Protein AF-A0A0F9UK88-F1 (afdb_monomer)

Radius of gyration: 15.64 Å; Cα contacts (8 Å, |Δi|>4): 69; chains: 1; bounding box: 32×46×37 Å

Solvent-accessible surface area (backbone atoms only — not comparable to full-atom values): 5882 Å² total; per-residue (Å²): 115,76,71,62,50,74,78,73,54,73,48,62,55,74,59,87,75,36,32,36,41,41,48,78,55,96,94,42,80,48,78,46,80,40,54,70,88,53,59,64,71,56,56,53,50,53,51,50,51,50,53,49,51,48,47,68,76,54,25,74,70,53,58,73,69,60,84,77,65,69,71,84,53,63,67,51,61,60,54,46,52,54,52,53,53,50,50,54,52,54,54,57,63,75,79,110

pLDDT: mean 81.16, std 15.53, range [35.81, 95.06]

Mean predicted aligned error: 8.48 Å

Organism: NCBI:txid412755

Foldseek 3Di:
DVVVCPPPHPQWDDDPQKIWGWDADPNDIQIDIDGPPDDPVVRNVLSVQLVVLCCVQCPPVNVVVDPPPCVVCVCSVVVSVVSVVVVVVVVVVVVD

Nearest PDB structures (foldseek):
  5mu7-assembly1_B  TM=8.610E-01  e=6.171E-02  Thermochaetoides thermophila DSM 1495
  3tjz-assembly2_F  TM=6.660E-01  e=5.786E-02  Bos taurus
  6uri-assembly1_S  TM=6.531E-01  e=9.688E-02  Homo sapiens
  6owt-assembly1_S  TM=5.906E-01  e=9.084E-02  Rattus norvegicus
  4p6z-assembly1_S  TM=5.892E-01  e=3.514E-01  Homo sapiens

Structure (mmCIF, N/CA/C/O backbone):
data_AF-A0A0F9UK88-F1
#
_entry.id   AF-A0A0F9UK88-F1
#
loop_
_atom_site.group_PDB
_atom_site.id
_atom_site.type_symbol
_atom_site.label_atom_id
_atom_site.label_alt_id
_atom_site.label_comp_id
_atom_site.label_asym_id
_atom_site.label_entity_id
_atom_site.label_seq_id
_atom_site.pdbx_PDB_ins_code
_atom_site.Cartn_x
_atom_site.Cartn_y
_atom_site.Cartn_z
_atom_site.occupancy
_atom_site.B_iso_or_equiv
_atom_site.auth_seq_id
_atom_site.auth_comp_id
_atom_site.auth_asym_id
_atom_site.auth_atom_id
_atom_site.pdbx_PDB_model_num
ATOM 1 N N . PHE A 1 1 ? -10.468 -23.888 8.099 1.00 47.19 1 PHE A N 1
ATOM 2 C CA . PHE A 1 1 ? -9.442 -22.903 7.691 1.00 47.19 1 PHE A CA 1
ATOM 3 C C . PHE A 1 1 ? -9.199 -22.924 6.179 1.00 47.19 1 PHE A C 1
ATOM 5 O O . PHE A 1 1 ? -9.534 -21.941 5.534 1.00 47.19 1 PHE A O 1
ATOM 12 N N . ALA A 1 2 ? -8.727 -24.033 5.589 1.00 46.81 2 ALA A N 1
ATOM 13 C CA . ALA A 1 2 ? -8.503 -24.168 4.135 1.00 46.81 2 ALA A CA 1
ATOM 14 C C . ALA A 1 2 ? -9.775 -24.075 3.257 1.00 46.81 2 ALA A C 1
ATOM 16 O O . ALA A 1 2 ? -9.720 -23.584 2.137 1.00 46.81 2 ALA A O 1
ATOM 17 N N . GLU A 1 3 ? -10.939 -24.479 3.767 1.00 35.81 3 GLU A N 1
ATOM 18 C CA . GLU A 1 3 ? -12.193 -24.454 2.992 1.00 35.81 3 GLU A CA 1
ATOM 19 C C . GLU A 1 3 ? -12.829 -23.058 2.858 1.00 35.81 3 GLU A C 1
ATOM 21 O O . GLU A 1 3 ? -13.445 -22.751 1.840 1.00 35.81 3 GLU A O 1
ATOM 26 N N . GLN A 1 4 ? -12.644 -22.171 3.844 1.00 42.88 4 GLN A N 1
ATOM 27 C CA . GLN A 1 4 ? -13.109 -20.776 3.757 1.00 42.88 4 GLN A CA 1
ATOM 28 C C . GLN A 1 4 ? -12.189 -19.906 2.881 1.00 42.88 4 GLN A C 1
ATOM 30 O O . GLN A 1 4 ? -12.645 -18.923 2.300 1.00 42.88 4 GLN A O 1
ATOM 35 N N . LEU A 1 5 ? -10.919 -20.305 2.724 1.00 47.75 5 LEU A N 1
ATOM 36 C CA . LEU A 1 5 ? -9.956 -19.709 1.789 1.00 47.75 5 LEU A CA 1
ATOM 37 C C . LEU A 1 5 ? -10.398 -19.860 0.322 1.00 47.75 5 LEU A C 1
ATOM 39 O O . LEU A 1 5 ? -10.143 -18.963 -0.480 1.0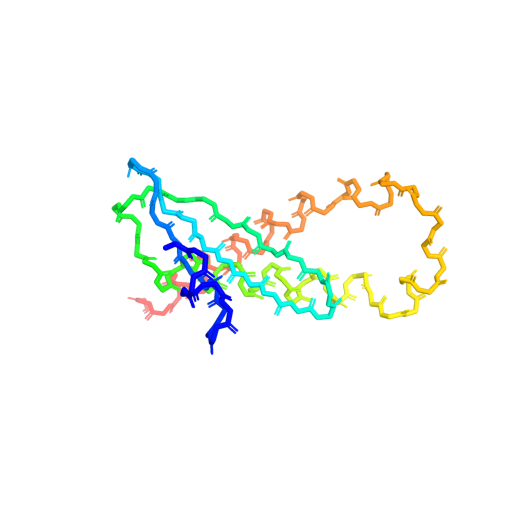0 47.75 5 LEU A O 1
ATOM 43 N N . SER A 1 6 ? -11.054 -20.974 -0.033 1.00 46.41 6 SER A N 1
ATOM 44 C CA . SER A 1 6 ? -11.222 -21.385 -1.435 1.00 46.41 6 SER A CA 1
ATOM 45 C C . SER A 1 6 ? -12.501 -20.889 -2.120 1.00 46.41 6 SER A C 1
ATOM 47 O O . SER A 1 6 ? -12.562 -20.929 -3.345 1.00 46.41 6 SER A O 1
ATOM 49 N N . LYS A 1 7 ? -13.524 -20.443 -1.373 1.00 48.66 7 LYS A N 1
ATOM 50 C CA . LYS A 1 7 ? -14.844 -20.097 -1.950 1.00 48.66 7 LYS A CA 1
ATOM 51 C C . LYS A 1 7 ? -15.204 -18.604 -1.940 1.00 48.66 7 LYS A C 1
ATOM 53 O O . LYS A 1 7 ? -16.083 -18.219 -2.700 1.00 48.66 7 LYS A O 1
ATOM 58 N N . GLY A 1 8 ? -14.538 -17.767 -1.135 1.00 51.94 8 GLY A N 1
ATOM 59 C CA . GLY A 1 8 ? -14.863 -16.329 -1.026 1.00 51.94 8 GLY A CA 1
ATOM 60 C C . GLY A 1 8 ? -13.675 -15.364 -0.961 1.00 51.94 8 GLY A C 1
ATOM 61 O O . GLY A 1 8 ? -13.879 -14.160 -1.077 1.00 51.94 8 GLY A O 1
ATOM 62 N N . GLY A 1 9 ? -12.445 -15.874 -0.813 1.00 54.09 9 GLY A N 1
ATOM 63 C CA . GLY A 1 9 ? -11.252 -15.059 -0.579 1.00 54.09 9 GLY A CA 1
ATOM 64 C C . GLY A 1 9 ? -11.252 -14.421 0.817 1.00 54.09 9 GLY A C 1
ATOM 65 O O . GLY A 1 9 ? -12.203 -13.763 1.230 1.00 54.09 9 GLY A O 1
ATOM 66 N N . LEU A 1 10 ? -10.174 -14.608 1.577 1.00 55.94 10 LEU A N 1
ATOM 67 C CA . LEU A 1 10 ? -10.016 -13.958 2.878 1.00 55.94 10 LEU A CA 1
ATOM 68 C C . LEU A 1 10 ? -9.818 -12.451 2.691 1.00 55.94 10 LEU A C 1
ATOM 70 O O . LEU A 1 10 ? -8.733 -12.007 2.328 1.00 55.94 10 LEU A O 1
ATOM 74 N N . THR A 1 11 ? -10.869 -11.671 2.941 1.00 58.19 11 THR A N 1
ATOM 75 C CA . THR A 1 11 ? -10.800 -10.202 2.946 1.00 58.19 11 THR A CA 1
ATOM 76 C C . THR A 1 11 ? -10.351 -9.658 4.299 1.00 58.19 11 THR A C 1
ATOM 78 O O . THR A 1 11 ? -9.752 -8.590 4.346 1.00 58.19 11 THR A O 1
ATOM 81 N N . ASN A 1 12 ? -10.602 -10.379 5.402 1.00 52.66 12 ASN A N 1
ATOM 82 C CA . ASN A 1 12 ? -10.108 -10.050 6.744 1.00 52.66 12 ASN A CA 1
ATOM 83 C C . ASN A 1 12 ? -9.983 -11.307 7.613 1.00 52.66 12 ASN A C 1
ATOM 85 O O . ASN A 1 12 ? -10.845 -12.184 7.547 1.00 52.66 12 ASN A O 1
ATOM 89 N N . PHE A 1 13 ? -8.964 -11.368 8.472 1.00 70.38 13 PHE A N 1
ATOM 90 C CA . PHE A 1 13 ? -8.888 -12.357 9.553 1.00 70.38 13 PHE A CA 1
ATOM 91 C C . PHE A 1 13 ? -8.280 -11.766 10.819 1.00 70.38 13 PHE A C 1
ATOM 93 O O . PHE A 1 13 ? -7.503 -10.811 10.778 1.00 70.38 13 PHE A O 1
ATOM 100 N N . GLU A 1 14 ? -8.649 -12.342 11.957 1.00 64.31 14 GLU A N 1
ATOM 101 C CA . GLU A 1 14 ? -8.154 -11.936 13.268 1.00 64.31 14 GLU A CA 1
ATOM 102 C C . GLU A 1 14 ? -7.199 -12.998 13.810 1.00 64.31 14 GLU A C 1
ATOM 104 O O . GLU A 1 14 ? -7.491 -14.193 13.766 1.00 64.31 14 GLU A O 1
ATOM 109 N N . LEU A 1 15 ? -6.052 -12.554 14.323 1.00 68.81 15 LEU A N 1
ATOM 110 C CA . LEU A 1 15 ? -5.096 -13.399 15.029 1.00 68.81 15 LEU A CA 1
ATOM 111 C C . LEU A 1 15 ? -4.696 -12.680 16.320 1.00 68.81 15 LEU A C 1
ATOM 113 O O . LEU A 1 15 ? -4.035 -11.640 16.280 1.00 68.81 15 LEU A O 1
ATOM 117 N N . SER A 1 16 ? -5.092 -13.233 17.471 1.00 71.56 16 SER A N 1
ATOM 118 C CA . SER A 1 16 ? -4.913 -12.586 18.781 1.00 71.56 16 SER A CA 1
ATOM 119 C C . SER A 1 16 ? -5.513 -11.167 18.783 1.00 71.56 16 SER A C 1
ATOM 121 O O . SER A 1 16 ? -6.616 -10.994 18.278 1.00 71.56 16 SER A O 1
ATOM 123 N N . GLU A 1 17 ? -4.827 -10.155 19.319 1.00 74.81 17 GLU A N 1
ATOM 124 C CA . GLU A 1 17 ? -5.270 -8.751 19.412 1.00 74.81 17 GLU A CA 1
ATOM 125 C C . GLU A 1 17 ? -5.101 -7.928 18.122 1.00 74.81 17 GLU A C 1
ATOM 127 O O . GLU A 1 17 ? -5.351 -6.717 18.107 1.00 74.81 17 GLU A O 1
ATOM 132 N N . LYS A 1 18 ? -4.694 -8.569 17.019 1.00 81.00 18 LYS A N 1
ATOM 133 C CA . LYS A 1 18 ? -4.502 -7.918 15.721 1.00 81.00 18 LYS A CA 1
ATOM 134 C C . LYS A 1 18 ? -5.554 -8.376 14.714 1.00 81.00 18 LYS A C 1
ATOM 136 O O . LYS A 1 18 ? -5.816 -9.568 14.551 1.00 81.00 18 LYS A O 1
ATOM 141 N N . ARG A 1 19 ? -6.121 -7.408 13.997 1.00 85.75 19 ARG A N 1
ATOM 142 C CA . ARG A 1 19 ? -6.975 -7.623 12.828 1.00 85.75 19 ARG A CA 1
ATOM 143 C C . ARG A 1 19 ? -6.183 -7.320 11.564 1.00 85.75 19 ARG A C 1
ATOM 145 O O . ARG A 1 19 ? -5.617 -6.232 11.442 1.00 85.75 19 ARG A O 1
ATOM 152 N N . PHE A 1 20 ? -6.192 -8.257 10.625 1.00 86.12 20 PHE A N 1
ATOM 153 C CA . PHE A 1 20 ? -5.609 -8.096 9.300 1.00 86.12 20 PHE A CA 1
ATOM 154 C C . PHE A 1 20 ? -6.706 -7.770 8.293 1.00 86.12 20 PHE A C 1
ATOM 156 O O . PHE A 1 20 ? -7.703 -8.489 8.211 1.00 86.12 20 PHE A O 1
ATOM 163 N N . SER A 1 21 ? -6.509 -6.690 7.541 1.00 87.00 21 SER A N 1
ATOM 164 C CA . SER A 1 21 ? -7.331 -6.324 6.388 1.00 87.00 21 SER A CA 1
ATOM 165 C C . SER A 1 21 ? -6.566 -6.606 5.111 1.00 87.00 21 SER A C 1
ATOM 167 O O . SER A 1 21 ? -5.388 -6.269 5.020 1.00 87.00 21 SER A O 1
ATOM 169 N N . VAL A 1 22 ? -7.220 -7.254 4.151 1.00 89.44 22 VAL A N 1
ATOM 170 C CA . VAL A 1 22 ? -6.574 -7.797 2.957 1.00 89.44 22 VAL A CA 1
ATOM 171 C C . VAL A 1 22 ? -7.341 -7.366 1.709 1.00 89.44 22 VAL A C 1
ATOM 173 O O . VAL A 1 22 ? -8.540 -7.620 1.582 1.00 89.44 22 VAL A O 1
ATOM 176 N N . ILE A 1 23 ? -6.637 -6.748 0.761 1.00 90.38 23 ILE A N 1
ATOM 177 C CA . ILE A 1 23 ? -7.142 -6.439 -0.580 1.00 90.38 23 ILE A CA 1
ATOM 178 C C . ILE A 1 23 ? -6.296 -7.201 -1.600 1.00 90.38 23 ILE A C 1
ATOM 180 O O . ILE A 1 23 ? -5.074 -7.087 -1.618 1.00 90.38 23 ILE A O 1
ATOM 184 N N . LYS A 1 24 ? -6.950 -7.968 -2.479 1.00 90.62 24 LYS A N 1
ATOM 185 C CA . LYS A 1 24 ? -6.309 -8.627 -3.625 1.00 90.62 24 LYS A CA 1
ATOM 186 C C . LYS A 1 24 ? -6.719 -7.921 -4.914 1.00 90.62 24 LYS A C 1
ATOM 188 O O . LYS A 1 24 ? -7.909 -7.866 -5.222 1.00 90.62 24 LYS A O 1
ATOM 193 N N . ARG A 1 25 ? -5.754 -7.398 -5.674 1.00 90.19 25 ARG A N 1
ATOM 194 C CA . ARG A 1 25 ? -5.978 -6.712 -6.963 1.00 90.19 25 ARG A CA 1
ATOM 195 C C . ARG A 1 25 ? -4.797 -6.932 -7.895 1.00 90.19 25 ARG A C 1
ATOM 197 O O . ARG A 1 25 ? -3.667 -6.875 -7.437 1.00 90.19 25 ARG A O 1
ATOM 204 N N . LYS A 1 26 ? -5.059 -7.165 -9.188 1.00 85.56 26 LYS A N 1
ATOM 205 C CA . LYS A 1 26 ? -4.027 -7.339 -10.233 1.00 85.56 26 LYS A CA 1
ATOM 206 C C . LYS A 1 26 ? -2.860 -8.251 -9.795 1.00 85.56 26 LYS A C 1
ATOM 208 O O . LYS A 1 26 ? -1.700 -7.909 -9.953 1.00 85.56 26 LYS A O 1
ATOM 213 N N . ASN A 1 27 ? -3.181 -9.403 -9.198 1.00 86.25 27 ASN A N 1
ATOM 214 C CA . ASN A 1 27 ? -2.221 -10.380 -8.650 1.00 86.25 27 ASN A CA 1
ATOM 215 C C . ASN A 1 27 ? -1.332 -9.904 -7.486 1.00 86.25 27 ASN A C 1
ATOM 217 O O . ASN A 1 27 ? -0.513 -10.680 -7.004 1.00 86.25 27 ASN A O 1
ATOM 221 N N . LEU A 1 28 ? -1.549 -8.696 -6.971 1.00 89.81 28 LEU A N 1
ATOM 222 C CA . LEU A 1 28 ? -0.904 -8.179 -5.772 1.00 89.81 28 LEU A CA 1
ATOM 223 C C . LEU A 1 28 ? -1.806 -8.343 -4.546 1.00 89.81 28 LEU A C 1
ATOM 225 O O . LEU A 1 28 ? -3.041 -8.388 -4.644 1.00 89.81 28 LEU A O 1
ATOM 229 N N . LEU A 1 29 ? -1.159 -8.435 -3.386 1.00 92.12 29 LEU A N 1
ATOM 230 C CA . LEU A 1 29 ? -1.798 -8.558 -2.085 1.00 92.12 29 LEU A CA 1
ATOM 231 C C . LEU A 1 29 ? -1.400 -7.367 -1.215 1.00 92.12 29 LEU A C 1
ATOM 233 O O . LEU A 1 29 ? -0.227 -7.184 -0.907 1.00 92.12 29 LEU A O 1
ATOM 237 N N . PHE A 1 30 ? -2.390 -6.590 -0.796 1.00 92.25 30 PHE A N 1
ATOM 238 C CA . PHE A 1 30 ? -2.222 -5.454 0.100 1.00 92.25 30 PHE A CA 1
ATOM 239 C C . PHE A 1 30 ? -2.757 -5.856 1.469 1.00 92.25 30 PHE A C 1
ATOM 241 O O . PHE A 1 30 ? -3.912 -6.274 1.583 1.00 92.25 30 PHE A O 1
ATOM 248 N N . ILE A 1 31 ? -1.914 -5.769 2.497 1.00 91.81 31 ILE A N 1
ATOM 249 C CA . ILE A 1 31 ? -2.233 -6.225 3.850 1.00 91.81 31 ILE A CA 1
ATOM 250 C C . ILE A 1 31 ? -2.000 -5.072 4.823 1.00 91.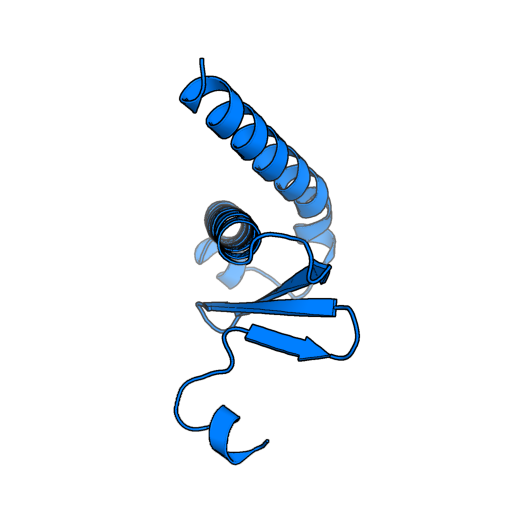81 31 ILE A C 1
ATOM 252 O O . ILE A 1 31 ? -0.903 -4.529 4.882 1.00 91.81 31 ILE A O 1
ATOM 256 N N . ALA A 1 32 ? -3.011 -4.745 5.624 1.00 90.56 32 ALA A N 1
ATOM 257 C CA . ALA A 1 32 ? -2.885 -3.839 6.761 1.00 90.56 32 ALA A CA 1
ATOM 258 C C . ALA A 1 32 ? -3.154 -4.590 8.064 1.00 90.56 32 ALA A C 1
ATOM 260 O O . ALA A 1 32 ? -4.104 -5.370 8.154 1.00 90.56 32 ALA A O 1
ATOM 261 N N . ASN A 1 33 ? -2.363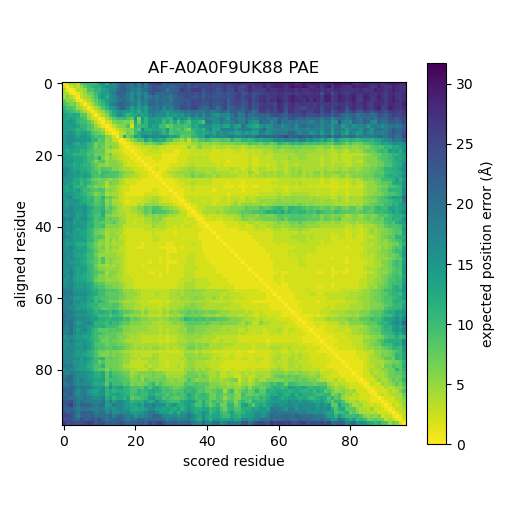 -4.321 9.098 1.00 89.62 33 ASN A N 1
ATOM 262 C CA . ASN A 1 33 ? -2.644 -4.766 10.457 1.00 89.62 33 ASN A CA 1
ATOM 263 C C . ASN A 1 33 ? -3.171 -3.600 11.300 1.00 89.62 33 ASN A C 1
ATOM 265 O O . ASN A 1 33 ? -2.703 -2.472 11.211 1.00 89.62 33 ASN A O 1
ATOM 269 N N . SER A 1 34 ? -4.133 -3.886 12.169 1.00 86.69 34 SER A N 1
ATOM 270 C CA . SER A 1 34 ? -4.726 -2.898 13.072 1.00 86.69 34 SER A CA 1
ATOM 271 C C . SER A 1 34 ? -5.064 -3.533 14.417 1.00 86.69 34 SER A C 1
ATOM 273 O O . SER A 1 34 ? -5.188 -4.757 14.521 1.00 86.69 34 SER A O 1
ATOM 275 N N . SER A 1 35 ? -5.203 -2.717 15.464 1.00 86.56 35 SER A N 1
ATOM 276 C CA . SER A 1 35 ? -5.784 -3.194 16.722 1.00 86.56 35 SER A CA 1
ATOM 277 C C . SER A 1 35 ? -7.288 -3.428 16.551 1.00 86.56 35 SER A C 1
ATOM 279 O O . SER A 1 35 ? -7.945 -2.749 15.758 1.00 86.56 35 SER A O 1
ATOM 281 N N . LYS A 1 36 ? -7.865 -4.355 17.324 1.00 80.19 36 LYS A N 1
ATOM 282 C CA . 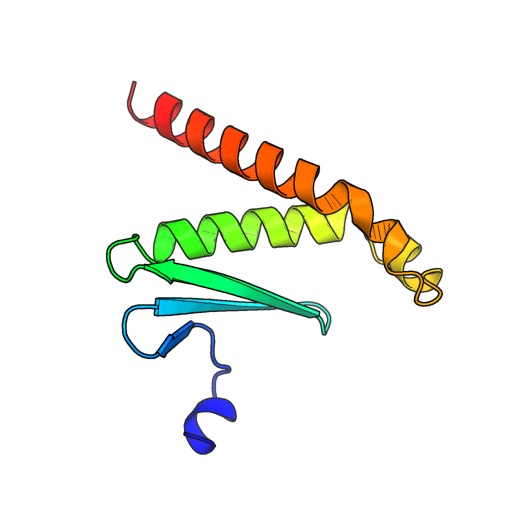LYS A 1 36 ? -9.315 -4.644 17.291 1.00 80.19 36 LYS A CA 1
ATOM 283 C C . LYS A 1 36 ? -10.202 -3.423 17.563 1.00 80.19 36 LYS A C 1
ATOM 285 O O . LYS A 1 36 ? -11.328 -3.368 17.071 1.00 80.19 36 LYS A O 1
ATOM 290 N N . ASN A 1 37 ? -9.675 -2.447 18.303 1.00 82.62 37 ASN A N 1
ATOM 291 C CA . ASN A 1 37 ? -10.369 -1.212 18.672 1.00 82.62 37 ASN A CA 1
ATOM 292 C C . ASN A 1 37 ? -10.509 -0.233 17.496 1.00 82.62 37 ASN A C 1
ATOM 294 O O . ASN A 1 37 ? -11.328 0.685 17.555 1.00 82.62 37 ASN A O 1
ATOM 298 N N . GLN A 1 38 ? -9.732 -0.408 16.422 1.00 82.94 38 GLN A N 1
ATOM 299 C CA . GLN A 1 38 ? -9.878 0.402 15.219 1.00 82.94 38 GLN A CA 1
ATOM 300 C C . GLN A 1 38 ? -11.101 -0.041 14.412 1.00 82.94 38 GLN A C 1
ATOM 302 O O . GLN A 1 38 ? -11.367 -1.232 14.209 1.00 82.94 38 GLN A O 1
ATOM 307 N N . LYS A 1 39 ? -11.856 0.944 13.912 1.00 84.31 39 LYS A N 1
ATOM 308 C CA . LYS A 1 39 ? -13.027 0.687 13.067 1.00 84.31 39 LYS A CA 1
ATOM 309 C C . LYS A 1 39 ? -12.571 0.024 11.772 1.00 84.31 39 LYS A C 1
ATOM 311 O O . LYS A 1 39 ? -11.872 0.640 10.976 1.00 84.31 39 LYS A O 1
ATOM 316 N N . HIS A 1 40 ? -13.046 -1.194 11.530 1.00 83.12 40 HIS A N 1
ATOM 317 C CA . HIS A 1 40 ? -12.714 -1.979 10.337 1.00 83.12 40 HIS A CA 1
ATOM 318 C C . HIS A 1 40 ? -12.893 -1.195 9.029 1.00 83.12 40 HIS A C 1
ATOM 320 O O . HIS A 1 40 ? -11.983 -1.144 8.208 1.00 83.12 40 HIS A O 1
ATOM 326 N N . LYS A 1 41 ? -14.024 -0.493 8.888 1.00 85.69 41 LYS A N 1
ATOM 327 C CA . LYS A 1 41 ? -14.314 0.345 7.717 1.00 85.69 41 LYS A CA 1
ATOM 328 C C . LYS A 1 41 ? -13.245 1.415 7.467 1.00 85.69 41 LYS A C 1
ATOM 330 O O . LYS A 1 41 ? -12.946 1.687 6.313 1.00 85.69 41 LYS A O 1
ATOM 335 N N . LYS A 1 42 ? -12.674 2.000 8.527 1.00 86.38 42 LYS A N 1
ATOM 336 C CA . LYS A 1 42 ? -11.628 3.024 8.415 1.00 86.38 42 LYS A CA 1
ATOM 337 C C . LYS A 1 42 ? -10.346 2.415 7.842 1.00 86.38 42 LYS A C 1
ATOM 339 O O . LYS A 1 42 ? -9.853 2.897 6.833 1.00 86.38 42 LYS A O 1
ATOM 344 N N . VAL A 1 43 ? -9.893 1.300 8.416 1.00 89.25 43 VAL A N 1
ATOM 345 C CA . VAL A 1 43 ? -8.693 0.578 7.955 1.00 89.25 43 VAL A CA 1
ATOM 346 C C . VAL A 1 43 ? -8.858 0.098 6.510 1.00 89.25 43 VAL A C 1
ATOM 348 O O . VAL A 1 43 ? -7.952 0.243 5.699 1.00 89.25 43 VAL A O 1
ATOM 351 N N . ALA A 1 44 ? -10.034 -0.427 6.156 1.00 87.81 44 ALA A N 1
ATOM 352 C CA . ALA A 1 44 ? -10.327 -0.845 4.787 1.00 87.81 44 ALA A CA 1
ATOM 353 C C . ALA A 1 44 ? -10.328 0.334 3.793 1.00 87.81 44 ALA A C 1
ATOM 355 O O . ALA A 1 44 ? -9.873 0.171 2.664 1.00 87.81 44 ALA A O 1
ATOM 356 N N . GLN A 1 45 ? -10.818 1.513 4.199 1.00 89.62 45 GLN A N 1
ATOM 357 C CA . GLN A 1 45 ? -10.777 2.731 3.380 1.00 89.62 45 GLN A CA 1
ATOM 358 C C . GLN A 1 45 ? -9.348 3.249 3.186 1.00 89.62 45 GLN A C 1
ATOM 360 O O . GLN A 1 45 ? -8.978 3.579 2.064 1.00 89.62 45 GLN A O 1
ATOM 365 N N . GLU A 1 46 ? -8.545 3.288 4.250 1.00 90.88 46 GLU A N 1
ATOM 366 C CA . GLU A 1 46 ? -7.128 3.673 4.186 1.00 90.88 46 GLU A CA 1
ATOM 367 C C . GLU A 1 46 ? -6.347 2.726 3.266 1.00 90.88 46 GLU A C 1
ATOM 369 O O . GLU A 1 46 ? -5.663 3.177 2.348 1.00 90.88 46 GLU A O 1
ATOM 374 N N . LEU A 1 47 ? -6.538 1.412 3.428 1.00 92.62 47 LEU A N 1
ATOM 375 C CA . LEU A 1 47 ? -5.909 0.402 2.579 1.00 92.62 47 LEU A CA 1
ATOM 376 C C . LEU A 1 47 ? -6.352 0.512 1.111 1.00 92.62 47 LEU A C 1
ATOM 378 O O . LEU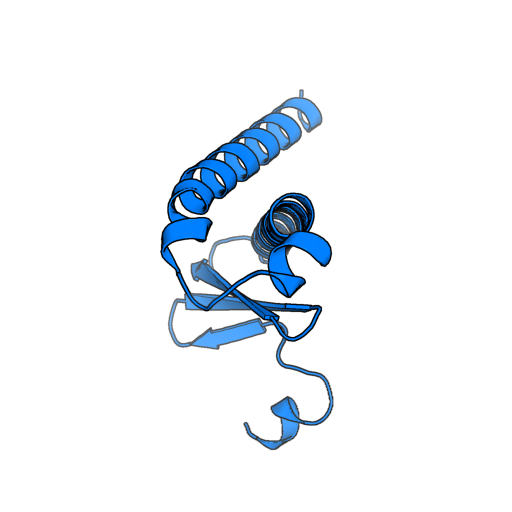 A 1 47 ? -5.524 0.347 0.218 1.00 92.62 47 LEU A O 1
ATOM 382 N N . ASP A 1 48 ? -7.626 0.816 0.832 1.00 92.38 48 ASP A N 1
ATOM 383 C CA . ASP A 1 48 ? -8.121 1.032 -0.537 1.00 92.38 48 ASP A CA 1
ATOM 384 C C . ASP A 1 48 ? -7.483 2.258 -1.204 1.00 92.38 48 ASP A C 1
ATOM 386 O O . ASP A 1 48 ? -7.131 2.193 -2.382 1.00 92.38 48 ASP A O 1
ATOM 390 N N . ILE A 1 49 ? -7.311 3.354 -0.460 1.00 92.25 49 ILE A N 1
ATOM 391 C CA . ILE A 1 49 ? -6.684 4.586 -0.959 1.00 92.25 49 ILE A CA 1
ATOM 392 C C . ILE A 1 49 ? -5.208 4.341 -1.270 1.00 92.25 49 ILE A C 1
ATOM 394 O O . ILE A 1 49 ? -4.779 4.622 -2.386 1.00 92.25 49 ILE A O 1
ATOM 398 N N . ILE A 1 50 ? -4.466 3.726 -0.345 1.00 93.88 50 ILE A N 1
ATOM 399 C CA . ILE A 1 50 ? -3.057 3.359 -0.560 1.00 93.88 50 ILE A CA 1
ATOM 400 C C . ILE A 1 50 ? -2.928 2.410 -1.759 1.00 93.88 50 ILE A C 1
ATOM 402 O O . ILE A 1 50 ? -2.054 2.584 -2.603 1.00 93.88 50 ILE A O 1
ATOM 406 N N . THR A 1 51 ? -3.838 1.439 -1.888 1.00 93.88 51 THR A N 1
ATOM 407 C CA . THR A 1 51 ? -3.859 0.511 -3.030 1.00 93.88 51 THR A CA 1
ATOM 408 C C . THR A 1 51 ? -4.068 1.246 -4.355 1.00 93.88 51 THR A C 1
ATOM 410 O O . THR A 1 51 ? -3.438 0.908 -5.354 1.00 93.88 51 THR A O 1
ATOM 413 N N . LYS A 1 52 ? -4.964 2.237 -4.400 1.00 93.69 52 LYS A N 1
ATOM 414 C CA . LYS A 1 52 ? -5.175 3.052 -5.607 1.00 93.69 52 LYS A CA 1
ATOM 415 C C . LYS A 1 52 ? -3.940 3.880 -5.924 1.00 93.69 52 LYS A C 1
ATOM 417 O O . LYS A 1 52 ? -3.475 3.831 -7.057 1.00 93.69 52 LYS A O 1
ATOM 422 N N . ARG A 1 53 ? -3.371 4.543 -4.914 1.00 94.06 53 ARG A N 1
ATOM 423 C CA . ARG A 1 53 ? -2.161 5.353 -5.060 1.00 94.06 53 ARG A CA 1
ATOM 424 C C . ARG A 1 53 ? -0.983 4.538 -5.591 1.00 94.06 53 ARG A C 1
ATOM 426 O O . ARG A 1 53 ? -0.283 4.989 -6.488 1.00 94.06 53 ARG A O 1
ATOM 433 N N . PHE A 1 54 ? -0.831 3.303 -5.114 1.00 95.06 54 PHE A N 1
ATOM 434 C CA . PHE A 1 54 ? 0.153 2.360 -5.640 1.00 95.06 54 PHE A CA 1
ATOM 435 C C . PHE A 1 54 ? -0.010 2.143 -7.150 1.00 95.06 54 PHE A C 1
ATOM 437 O O . PHE A 1 54 ? 0.959 2.253 -7.885 1.00 95.06 54 PHE A O 1
ATOM 444 N N . PHE A 1 55 ? -1.226 1.873 -7.635 1.00 94.19 55 PHE A N 1
ATOM 445 C CA . PHE A 1 55 ? -1.457 1.643 -9.068 1.00 94.19 55 PHE A CA 1
ATOM 446 C C . PHE A 1 55 ? -1.417 2.916 -9.923 1.00 94.19 55 PHE A C 1
ATOM 448 O O . PHE A 1 55 ? -1.253 2.814 -11.136 1.00 94.19 55 PHE A O 1
ATOM 455 N N . GLU A 1 56 ? -1.585 4.096 -9.325 1.00 93.94 56 GLU A N 1
ATOM 456 C CA . GLU A 1 56 ? -1.367 5.375 -10.010 1.00 93.94 56 GLU A CA 1
ATOM 457 C C . GLU A 1 56 ? 0.124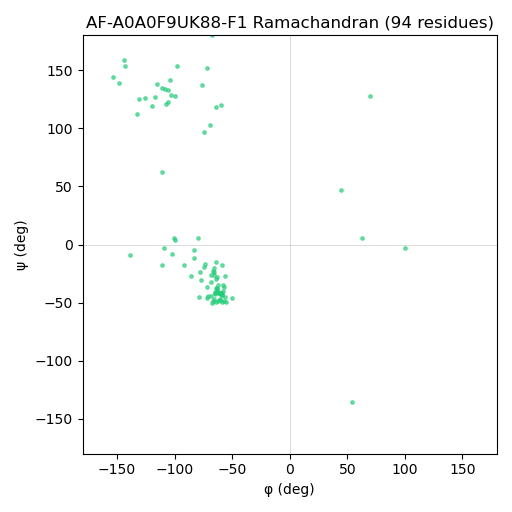 5.616 -10.273 1.00 93.94 56 GLU A C 1
ATOM 459 O O . GLU A 1 56 ? 0.490 6.023 -11.374 1.00 93.94 56 GLU A O 1
ATOM 464 N N . LEU A 1 57 ? 0.970 5.341 -9.276 1.00 93.81 57 LEU A N 1
ATOM 465 C CA . LEU A 1 57 ? 2.420 5.541 -9.350 1.00 93.81 57 LEU A CA 1
ATOM 466 C C . LEU A 1 57 ? 3.121 4.418 -10.120 1.00 93.81 57 LEU A C 1
ATOM 468 O O . LEU A 1 57 ? 3.945 4.674 -10.991 1.00 93.81 57 LEU A O 1
ATOM 472 N N . TYR A 1 58 ? 2.744 3.175 -9.833 1.00 94.06 58 TYR A N 1
ATOM 473 C CA . TYR A 1 58 ? 3.314 1.959 -10.406 1.00 94.06 58 TYR A CA 1
ATOM 474 C C . TYR A 1 58 ? 2.280 1.292 -11.311 1.00 94.06 58 TYR A C 1
ATOM 476 O O . TYR A 1 58 ? 1.766 0.200 -11.047 1.00 94.06 58 TYR A O 1
ATOM 484 N N . ASN A 1 59 ? 1.905 2.027 -12.353 1.00 93.75 59 ASN A N 1
ATOM 485 C CA . ASN A 1 59 ? 0.913 1.600 -13.330 1.00 93.75 59 ASN A CA 1
ATOM 486 C C . ASN A 1 59 ? 1.410 0.411 -14.183 1.00 93.75 59 ASN A C 1
ATOM 488 O O . ASN A 1 59 ? 2.522 -0.092 -14.016 1.00 93.75 59 ASN A O 1
ATOM 492 N N . ASP A 1 60 ? 0.570 -0.054 -15.109 1.00 92.50 60 ASP A N 1
ATOM 493 C CA . ASP A 1 60 ? 0.879 -1.238 -15.922 1.00 92.50 60 ASP A CA 1
ATOM 494 C C . ASP A 1 60 ? 2.117 -1.038 -16.825 1.00 92.50 60 ASP A C 1
ATOM 496 O O . ASP A 1 60 ? 2.820 -2.008 -17.098 1.00 92.50 60 ASP A O 1
ATOM 500 N N . ASP A 1 61 ? 2.417 0.198 -17.242 1.00 94.38 61 ASP A N 1
ATOM 501 C CA . ASP A 1 61 ? 3.609 0.526 -18.037 1.00 94.38 61 ASP A CA 1
ATOM 502 C C . ASP A 1 61 ? 4.884 0.442 -17.190 1.00 94.38 61 ASP A C 1
ATOM 504 O O . ASP A 1 61 ? 5.841 -0.228 -17.573 1.00 94.38 61 ASP A O 1
ATOM 508 N N . PHE A 1 62 ? 4.871 1.017 -15.984 1.00 94.12 62 PHE A N 1
ATOM 509 C CA . PHE A 1 62 ? 5.963 0.844 -15.025 1.00 94.12 62 PHE A CA 1
ATOM 510 C C . PHE A 1 62 ? 6.200 -0.645 -14.724 1.00 94.12 62 PHE A C 1
ATOM 512 O O . PHE A 1 62 ? 7.319 -1.143 -14.833 1.00 94.12 62 PHE A O 1
ATOM 519 N N . MET A 1 63 ? 5.131 -1.386 -14.416 1.00 91.88 63 MET A N 1
ATOM 520 C CA . MET A 1 63 ? 5.219 -2.806 -14.065 1.00 91.88 63 MET A CA 1
ATOM 521 C C . MET A 1 63 ? 5.696 -3.694 -15.218 1.00 91.88 63 MET A C 1
ATOM 523 O O . MET A 1 63 ? 6.288 -4.741 -14.962 1.00 91.88 63 MET A O 1
ATOM 527 N N . ALA A 1 64 ? 5.475 -3.298 -16.475 1.00 93.38 64 ALA A N 1
ATOM 528 C CA . ALA A 1 64 ? 6.008 -4.008 -17.637 1.00 93.38 64 ALA A CA 1
ATOM 529 C C . ALA A 1 64 ? 7.539 -3.900 -17.751 1.00 93.38 64 ALA A C 1
ATOM 531 O O . ALA A 1 64 ? 8.172 -4.794 -18.314 1.00 93.38 64 ALA A O 1
ATOM 532 N N . HIS A 1 65 ? 8.127 -2.834 -17.203 1.00 94.62 65 HIS A N 1
ATOM 533 C CA . HIS A 1 65 ? 9.569 -2.578 -17.219 1.00 94.62 65 HIS A CA 1
ATOM 534 C C . HIS A 1 65 ? 10.258 -2.907 -15.889 1.00 94.62 65 HIS A C 1
ATOM 536 O O . HIS A 1 65 ? 11.489 -2.919 -15.824 1.00 94.62 65 HIS A O 1
ATOM 542 N N . PHE A 1 66 ? 9.480 -3.209 -14.848 1.00 92.94 66 PHE A N 1
ATOM 543 C CA . PHE A 1 66 ? 9.996 -3.584 -13.543 1.00 92.94 66 PHE A CA 1
ATOM 544 C C . PHE A 1 66 ? 10.875 -4.837 -13.641 1.00 92.94 66 PHE A C 1
ATOM 546 O O . PHE A 1 66 ? 10.432 -5.917 -14.038 1.00 92.94 66 PHE A O 1
ATOM 553 N N . ASN A 1 67 ? 12.139 -4.700 -13.250 1.00 93.62 67 ASN A N 1
ATOM 554 C CA . ASN A 1 67 ? 13.154 -5.745 -13.399 1.00 93.62 67 ASN A CA 1
ATOM 555 C C . ASN A 1 67 ? 13.413 -6.539 -12.103 1.00 93.62 67 ASN A C 1
ATOM 557 O O . ASN A 1 67 ? 14.305 -7.388 -12.069 1.00 93.62 67 ASN A O 1
ATOM 561 N N . GLY A 1 68 ? 12.651 -6.266 -11.039 1.00 92.00 68 GLY A N 1
ATOM 562 C CA . GLY A 1 68 ? 12.847 -6.864 -9.719 1.00 92.00 68 GLY A CA 1
ATOM 563 C C . GLY A 1 68 ? 13.583 -5.977 -8.711 1.00 92.00 68 GLY A C 1
ATOM 564 O O . GLY A 1 68 ? 13.718 -6.386 -7.557 1.00 92.00 68 GLY A O 1
ATOM 565 N N . ASP A 1 69 ? 14.043 -4.780 -9.090 1.00 94.44 69 ASP A N 1
ATOM 566 C CA . ASP A 1 69 ? 14.706 -3.859 -8.167 1.00 94.44 69 ASP A CA 1
ATOM 567 C C . ASP A 1 69 ? 13.718 -3.180 -7.210 1.00 94.44 69 ASP A C 1
ATOM 569 O O . ASP A 1 69 ? 13.117 -2.147 -7.493 1.00 94.44 69 ASP A O 1
ATOM 573 N N . ILE A 1 70 ? 13.589 -3.740 -6.009 1.00 91.56 70 ILE A N 1
ATOM 574 C CA . ILE A 1 70 ? 12.685 -3.228 -4.971 1.00 91.56 70 ILE A CA 1
ATOM 575 C C . ILE A 1 70 ? 12.969 -1.777 -4.550 1.00 91.56 70 ILE A C 1
ATOM 577 O O . ILE A 1 70 ? 12.103 -1.146 -3.946 1.00 91.56 70 ILE A O 1
ATOM 581 N N . ARG A 1 71 ? 14.159 -1.236 -4.851 1.00 94.69 71 ARG A N 1
ATOM 582 C CA . ARG A 1 71 ? 14.509 0.158 -4.539 1.00 94.69 71 ARG A CA 1
ATOM 583 C C . ARG A 1 71 ? 13.666 1.153 -5.332 1.00 94.69 71 ARG A C 1
ATOM 585 O O . ARG A 1 71 ? 13.509 2.279 -4.878 1.00 94.69 71 ARG A O 1
ATOM 592 N N . GLU A 1 72 ? 13.066 0.736 -6.446 1.00 93.19 72 GLU A N 1
ATOM 593 C CA . GLU A 1 72 ? 12.126 1.564 -7.212 1.00 93.19 72 GLU A CA 1
ATOM 594 C C . GLU A 1 72 ? 10.844 1.907 -6.416 1.00 93.19 72 GLU A C 1
ATOM 596 O O . GLU A 1 72 ? 10.126 2.845 -6.760 1.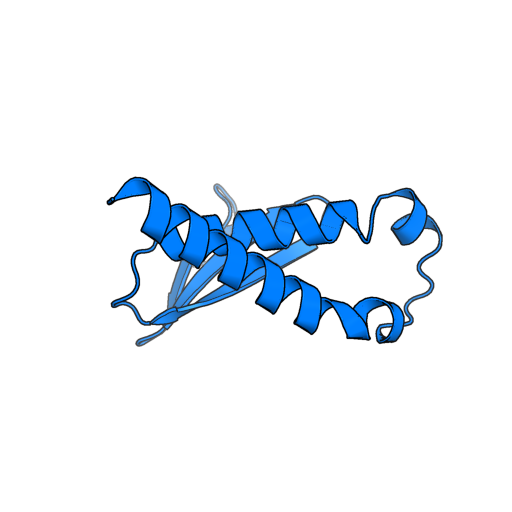00 93.19 72 GLU A O 1
ATOM 601 N N . PHE A 1 73 ? 10.583 1.202 -5.305 1.00 93.88 73 PHE A N 1
ATOM 602 C CA . PHE A 1 73 ? 9.480 1.482 -4.379 1.00 93.88 73 PHE A CA 1
ATOM 603 C C . PHE A 1 73 ? 9.905 2.238 -3.108 1.00 93.88 73 PHE A C 1
ATOM 605 O O . PHE A 1 73 ? 9.082 2.402 -2.209 1.00 93.88 73 PHE A O 1
ATOM 612 N N . ALA A 1 74 ? 11.167 2.675 -2.992 1.00 91.88 74 ALA A N 1
ATOM 613 C CA . ALA A 1 74 ? 11.709 3.246 -1.751 1.00 91.88 74 ALA A CA 1
ATOM 614 C C . ALA A 1 74 ? 10.927 4.474 -1.254 1.00 91.88 74 ALA A C 1
ATOM 616 O O . ALA A 1 74 ? 10.732 4.636 -0.053 1.00 91.88 74 ALA A O 1
ATOM 617 N N . ASP A 1 75 ? 10.414 5.291 -2.174 1.00 91.00 75 ASP A N 1
ATOM 618 C CA . ASP A 1 75 ? 9.674 6.509 -1.836 1.00 91.00 75 ASP A CA 1
ATOM 619 C C . ASP A 1 75 ? 8.193 6.257 -1.510 1.00 91.00 75 ASP A C 1
ATOM 621 O O . ASP A 1 75 ? 7.480 7.179 -1.109 1.00 91.00 75 ASP A O 1
ATOM 625 N N . PHE A 1 76 ? 7.707 5.018 -1.646 1.00 93.31 76 PHE A N 1
ATOM 626 C CA . PHE A 1 76 ? 6.294 4.710 -1.427 1.00 93.31 76 PHE A CA 1
ATOM 627 C C . PHE A 1 76 ? 5.862 4.879 0.036 1.00 93.31 76 PHE A C 1
ATOM 629 O O . PHE A 1 76 ? 4.685 5.108 0.306 1.00 93.31 76 PHE A O 1
ATOM 636 N N . GLU A 1 77 ? 6.797 4.820 0.989 1.00 90.62 77 GLU A N 1
ATOM 637 C CA . GLU A 1 77 ? 6.517 5.128 2.396 1.00 90.62 77 GLU A CA 1
ATOM 638 C C . GLU A 1 77 ? 5.987 6.562 2.564 1.00 90.62 77 GLU A C 1
ATOM 640 O O . GLU A 1 77 ? 4.954 6.765 3.204 1.00 90.62 77 GLU A O 1
ATOM 645 N N . ASN A 1 78 ? 6.595 7.537 1.880 1.00 92.19 78 ASN A N 1
ATOM 646 C CA . ASN A 1 78 ? 6.142 8.932 1.901 1.00 92.19 78 ASN A CA 1
ATOM 647 C C . ASN A 1 78 ? 4.730 9.077 1.306 1.00 92.19 78 ASN A C 1
ATOM 649 O O . ASN A 1 78 ? 3.903 9.849 1.788 1.00 92.19 78 ASN A O 1
ATOM 653 N N . GLU A 1 79 ? 4.423 8.304 0.264 1.00 90.81 79 GLU A N 1
ATOM 654 C CA . GLU A 1 79 ? 3.105 8.299 -0.379 1.00 90.81 79 GLU A CA 1
ATOM 655 C C . GLU A 1 79 ? 2.017 7.711 0.533 1.00 90.81 79 GLU A C 1
ATOM 657 O O . GLU A 1 79 ? 0.865 8.165 0.505 1.00 90.81 79 GLU A O 1
ATOM 662 N N . ILE A 1 80 ? 2.373 6.741 1.383 1.00 89.56 80 ILE A N 1
ATOM 663 C CA . ILE A 1 80 ? 1.488 6.221 2.431 1.00 89.56 80 ILE A CA 1
ATOM 664 C C . ILE A 1 80 ? 1.185 7.322 3.451 1.00 89.56 80 ILE A C 1
ATOM 666 O O . ILE A 1 80 ? 0.010 7.563 3.741 1.00 89.56 80 ILE A O 1
ATOM 670 N N . GLU A 1 81 ? 2.203 8.016 3.965 1.00 88.94 81 GLU A N 1
ATOM 671 C CA . GLU A 1 81 ? 2.023 9.094 4.948 1.00 88.94 81 GLU A CA 1
ATOM 672 C C . GLU A 1 81 ? 1.127 10.216 4.408 1.00 88.94 81 GLU A C 1
ATOM 674 O O . GLU A 1 81 ? 0.115 10.563 5.028 1.00 88.94 81 GLU A O 1
ATOM 679 N N . LEU A 1 82 ? 1.419 10.707 3.200 1.00 86.44 82 LEU A N 1
ATOM 680 C CA . LEU A 1 82 ? 0.633 11.750 2.535 1.00 86.44 82 LEU A CA 1
ATOM 681 C C . LEU A 1 82 ? -0.832 11.335 2.333 1.00 86.44 82 LEU A C 1
ATOM 683 O O . LEU A 1 82 ? -1.752 12.129 2.572 1.00 86.44 82 LEU A O 1
ATOM 687 N N . SER A 1 83 ? -1.063 10.078 1.942 1.00 84.12 83 SER A N 1
ATOM 688 C CA . SER A 1 83 ? -2.410 9.524 1.767 1.00 84.12 83 SER A CA 1
ATOM 689 C C . SER A 1 83 ? -3.189 9.501 3.089 1.00 84.12 83 SER A C 1
ATOM 691 O O . SER A 1 83 ? -4.373 9.849 3.125 1.00 84.12 83 SER A O 1
ATOM 693 N N . LEU A 1 84 ? -2.540 9.136 4.198 1.00 83.88 84 LEU A N 1
ATOM 694 C CA . LEU A 1 84 ? -3.160 9.087 5.528 1.00 83.88 84 LEU A CA 1
ATOM 695 C C . LEU A 1 84 ? -3.443 10.488 6.103 1.00 83.88 84 LEU A C 1
ATOM 697 O O . LEU A 1 84 ? -4.489 10.708 6.733 1.00 83.88 84 LEU A O 1
ATOM 701 N N . GLU A 1 85 ? -2.568 11.462 5.851 1.00 80.25 85 GLU A N 1
ATOM 702 C CA . GLU A 1 85 ? -2.801 12.864 6.218 1.00 80.25 85 GLU A CA 1
ATOM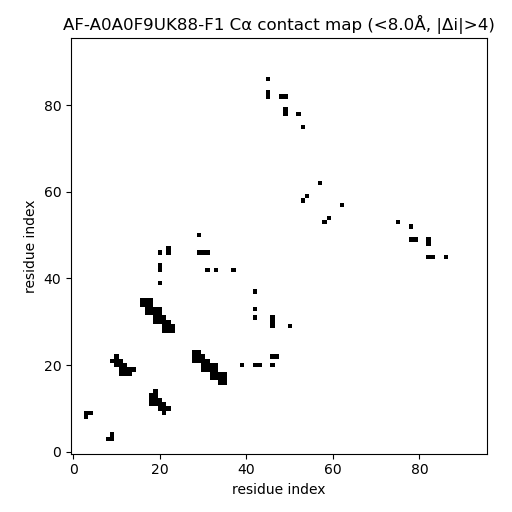 703 C C . GLU A 1 85 ? -3.982 13.475 5.454 1.00 80.25 85 GLU A C 1
ATOM 705 O O . GLU A 1 85 ? -4.806 14.201 6.022 1.00 80.25 85 GLU A O 1
ATOM 710 N N . GLU A 1 86 ? -4.109 13.187 4.157 1.00 75.56 86 GLU A N 1
ATOM 711 C CA . GLU A 1 86 ? -5.250 13.639 3.358 1.00 75.56 86 GLU A CA 1
ATOM 712 C C . GLU A 1 86 ? -6.575 13.076 3.885 1.00 75.56 86 GLU A C 1
ATOM 714 O O . GLU A 1 86 ? -7.561 13.811 4.000 1.00 75.56 86 GLU A O 1
ATOM 719 N N . ILE A 1 87 ? -6.592 11.801 4.275 1.00 74.56 87 ILE A N 1
ATOM 720 C CA . ILE A 1 87 ? -7.756 11.155 4.889 1.00 74.56 87 ILE A CA 1
ATOM 721 C C . ILE A 1 87 ? -8.135 11.864 6.191 1.00 74.56 87 ILE A C 1
ATOM 723 O O . ILE A 1 87 ? -9.298 12.227 6.380 1.00 74.56 87 ILE A O 1
ATOM 727 N N . SER A 1 88 ? -7.157 12.128 7.057 1.00 72.69 88 SER A N 1
ATOM 728 C CA . SER A 1 88 ? -7.374 12.834 8.324 1.00 72.69 88 SER A CA 1
ATOM 729 C C . SER A 1 88 ? -7.969 14.231 8.106 1.00 72.69 88 SER A C 1
ATOM 731 O O . SER A 1 88 ? -8.948 14.595 8.762 1.00 72.69 88 SER A O 1
ATOM 733 N N . ARG A 1 89 ? -7.462 14.979 7.117 1.00 73.38 89 ARG A N 1
ATOM 734 C CA . ARG A 1 89 ? -8.002 16.295 6.730 1.00 73.38 89 ARG A CA 1
ATOM 735 C C . ARG A 1 89 ? -9.421 16.211 6.161 1.00 73.38 89 ARG A C 1
ATOM 737 O O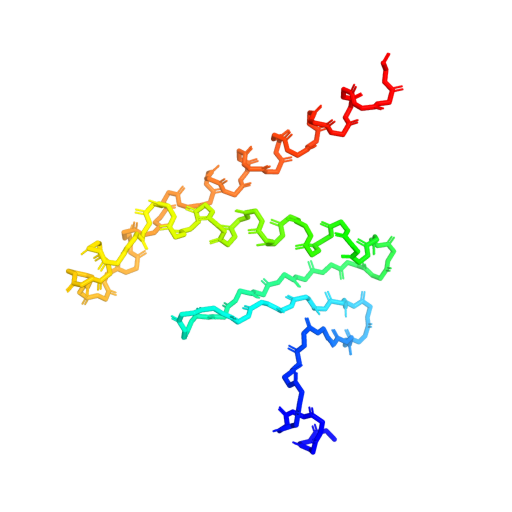 . ARG A 1 89 ? -10.261 17.039 6.511 1.00 73.38 89 ARG A O 1
ATOM 744 N N . LYS A 1 90 ? -9.717 15.227 5.302 1.00 70.94 90 LYS A N 1
ATOM 745 C CA . LYS A 1 90 ? -11.072 15.007 4.755 1.00 70.94 90 LYS A CA 1
ATOM 746 C C . LYS A 1 90 ? -12.075 14.681 5.856 1.00 70.94 90 LYS A C 1
ATOM 748 O O . LYS A 1 90 ? -13.179 15.216 5.834 1.00 70.94 90 LYS A O 1
ATOM 753 N N . PHE A 1 91 ? -11.683 13.861 6.832 1.00 67.31 91 PHE A N 1
ATOM 754 C CA . PHE A 1 91 ? -12.522 13.591 7.995 1.00 67.31 91 PHE A CA 1
ATOM 755 C C . PHE A 1 91 ? -12.778 14.864 8.804 1.00 67.31 91 PHE A C 1
ATOM 757 O O . PHE A 1 91 ? -13.935 15.158 9.067 1.00 67.31 91 PHE A O 1
ATOM 764 N N . GLN A 1 92 ? -11.753 15.658 9.130 1.00 65.56 92 GLN A N 1
ATOM 765 C CA . GLN A 1 92 ? -11.936 16.911 9.879 1.00 65.56 92 GLN A CA 1
ATOM 766 C C . GLN A 1 92 ? -12.911 17.881 9.191 1.00 65.56 92 GLN A C 1
ATOM 768 O O . GLN A 1 92 ? -13.814 18.391 9.846 1.00 65.56 92 GLN A O 1
ATOM 773 N N . LYS A 1 93 ? -12.791 18.070 7.870 1.00 67.31 93 LYS A N 1
ATOM 774 C CA . LYS A 1 93 ? -13.689 18.941 7.089 1.00 67.31 93 LYS A CA 1
ATOM 775 C C . LYS A 1 93 ? -15.142 18.464 7.021 1.00 67.31 93 LYS A C 1
ATOM 777 O O . LYS A 1 93 ? -16.011 19.268 6.738 1.00 67.31 93 LYS A O 1
ATOM 782 N N . ALA A 1 94 ? -15.412 17.173 7.206 1.00 60.16 94 ALA A N 1
ATOM 783 C CA . ALA A 1 94 ? -16.769 16.629 7.117 1.00 60.16 94 ALA A CA 1
ATOM 784 C C . ALA A 1 94 ? -17.578 16.786 8.421 1.00 60.16 94 ALA A C 1
ATOM 786 O O . ALA A 1 94 ? -18.779 16.528 8.421 1.00 60.16 94 ALA A O 1
ATOM 787 N N . PHE A 1 95 ? -16.926 17.163 9.527 1.00 59.84 95 PHE A N 1
ATOM 788 C CA . PHE A 1 95 ? -17.550 17.333 10.847 1.00 59.84 95 PHE A CA 1
ATOM 789 C C . PHE A 1 95 ? -17.658 18.802 11.297 1.00 59.84 95 PHE A C 1
ATOM 791 O O . PHE A 1 95 ? -18.191 19.046 12.379 1.00 59.84 95 PHE A O 1
ATOM 798 N N . TRP A 1 96 ? -17.132 19.744 10.512 1.00 43.44 96 TRP A N 1
ATOM 799 C CA . TRP A 1 96 ? -17.105 21.191 10.766 1.00 43.44 96 TRP A CA 1
ATOM 800 C C . TRP A 1 96 ? -17.826 21.911 9.628 1.00 43.44 96 TRP A C 1
ATOM 802 O O . TRP A 1 96 ? -18.433 22.967 9.904 1.00 43.44 96 TRP A O 1
#

Secondary structure (DSSP, 8-state):
-HHHHHHH--SEEEETTEEEEEEEETTEEEEEEEETTS-HHHHHHHHHHHHHHHHHHS-HHHHHH--S-GGGGTTHHHHHHHHHHHHHHHHHHH--

Sequence (96 aa):
FAEQLSKGGLTNFELSEKRFSVIKRKNLLFIANSSKNQKHKKVAQELDIITKRFFELYNDDFMAHFNGDIREFADFENEIELSLEEISRKFQKAFW